Protein AF-A0A920HMJ5-F1 (afdb_monomer)

pLDDT: mean 91.04, std 7.8, range [53.28, 97.12]

Secondary structure (DSSP, 8-state):
-HHHHHHHHTT---TTGGGGG-SSPPSS----TTT-TT--S--TT-GGGHHHHHHHHHHHHTT-

Radius of gyration: 14.5 Å; Cα contacts (8 Å, |Δi|>4): 36; chains: 1; bounding box: 30×30×32 Å

Structure (mmCIF, N/CA/C/O backbone):
data_AF-A0A920HMJ5-F1
#
_entry.id   AF-A0A920HMJ5-F1
#
loop_
_atom_site.group_PDB
_atom_site.id
_atom_site.type_symbol
_atom_site.label_atom_id
_atom_site.label_alt_id
_atom_site.label_comp_id
_atom_site.label_asym_id
_atom_site.label_entity_id
_atom_site.label_seq_id
_atom_site.pdbx_PDB_ins_code
_atom_site.Cartn_x
_atom_site.Cartn_y
_atom_site.Cartn_z
_atom_site.occupancy
_atom_site.B_iso_or_equiv
_atom_site.auth_seq_id
_atom_site.auth_comp_id
_atom_site.auth_asym_id
_atom_site.auth_atom_id
_atom_site.pdbx_PDB_model_num
ATOM 1 N N . MET A 1 1 ? -6.401 13.898 2.062 1.00 66.56 1 MET A N 1
ATOM 2 C CA . MET A 1 1 ? -5.676 13.357 3.238 1.00 66.56 1 MET A CA 1
ATOM 3 C C . MET A 1 1 ? -6.050 13.955 4.598 1.00 66.56 1 MET A C 1
ATOM 5 O O . MET A 1 1 ? -5.979 13.222 5.572 1.00 66.56 1 MET A O 1
ATOM 9 N N . GLN A 1 2 ? -6.483 15.220 4.722 1.00 79.81 2 GLN A N 1
ATOM 10 C CA . GLN A 1 2 ? -6.780 15.830 6.040 1.00 79.81 2 GLN A CA 1
ATOM 11 C C . GLN A 1 2 ? -7.824 15.060 6.879 1.00 79.81 2 GLN A C 1
ATOM 13 O O . GLN A 1 2 ? -7.668 14.940 8.093 1.00 79.81 2 GLN A O 1
ATOM 18 N N . HIS A 1 3 ? -8.849 14.486 6.237 1.00 87.94 3 HIS A N 1
ATOM 19 C CA . HIS A 1 3 ? -9.863 13.668 6.912 1.00 87.94 3 HIS A CA 1
ATOM 20 C C . HIS A 1 3 ? -9.283 12.382 7.527 1.00 87.94 3 HIS A C 1
ATOM 22 O O . HIS A 1 3 ? -9.523 12.097 8.697 1.00 87.94 3 HIS A O 1
ATOM 28 N N . LEU A 1 4 ? -8.451 11.651 6.780 1.00 88.38 4 LEU A N 1
ATOM 29 C CA . LEU A 1 4 ? -7.793 10.435 7.264 1.00 88.38 4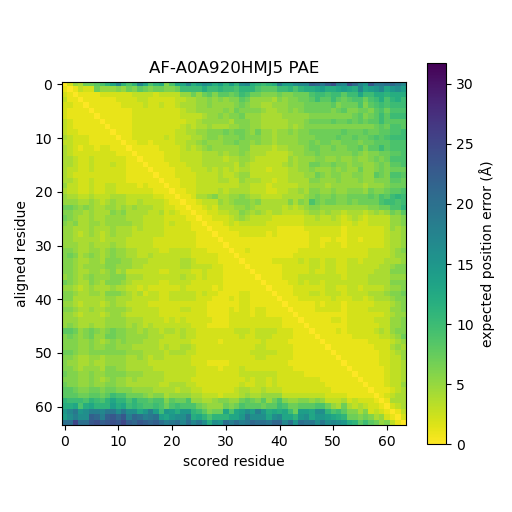 LEU A CA 1
ATOM 30 C C . LEU A 1 4 ? -6.846 10.729 8.432 1.00 88.38 4 LEU A C 1
ATOM 32 O O . LEU A 1 4 ? -6.863 10.014 9.429 1.00 88.38 4 LEU A O 1
ATOM 36 N N . SER A 1 5 ? -6.085 11.826 8.371 1.00 90.69 5 SER A N 1
ATOM 37 C CA . SER A 1 5 ? -5.239 12.248 9.494 1.00 90.69 5 SER A CA 1
ATOM 38 C C . SER A 1 5 ? -6.060 12.583 10.746 1.00 90.69 5 SER A C 1
ATOM 40 O O . SER A 1 5 ? -5.675 12.213 11.854 1.00 90.69 5 SER A O 1
ATOM 42 N N . TYR A 1 6 ? -7.216 13.241 10.588 1.00 95.00 6 TYR A N 1
ATOM 43 C CA . TYR A 1 6 ? -8.14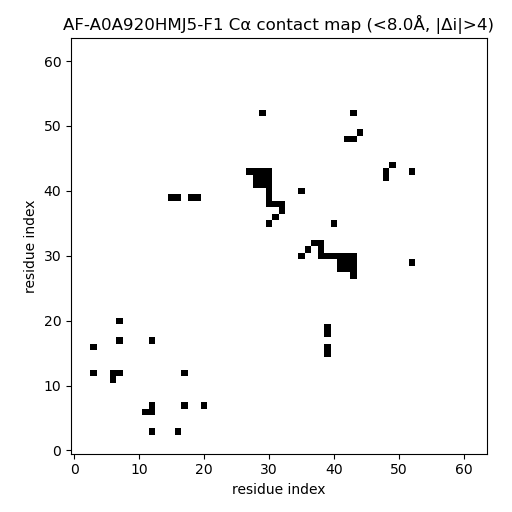4 13.497 11.693 1.00 95.00 6 TYR A CA 1
ATOM 44 C C . TYR A 1 6 ? -8.653 12.191 12.322 1.00 95.00 6 TYR A C 1
ATOM 46 O O . TYR A 1 6 ? -8.578 12.028 13.543 1.00 95.00 6 TYR A O 1
ATOM 54 N N . LEU A 1 7 ? -9.116 11.243 11.502 1.00 94.44 7 LEU A N 1
ATOM 55 C CA . LEU A 1 7 ? -9.585 9.938 11.973 1.00 94.44 7 LEU A CA 1
ATOM 56 C C . LEU A 1 7 ? -8.466 9.140 12.654 1.00 94.44 7 LEU A C 1
ATOM 58 O O . LEU A 1 7 ? -8.709 8.530 13.699 1.00 94.44 7 LEU A O 1
ATOM 62 N N . ASN A 1 8 ? -7.240 9.194 12.124 1.00 92.81 8 ASN A N 1
ATOM 63 C CA . ASN A 1 8 ? -6.071 8.552 12.721 1.00 92.81 8 ASN A CA 1
ATOM 64 C C . ASN A 1 8 ? -5.804 9.091 14.131 1.00 92.81 8 ASN A C 1
ATOM 66 O O . ASN A 1 8 ? -5.732 8.327 15.094 1.00 92.81 8 ASN A O 1
ATOM 70 N N . ASN A 1 9 ? -5.775 10.419 14.278 1.00 93.69 9 ASN A N 1
ATOM 71 C CA . ASN A 1 9 ? -5.549 11.084 15.564 1.00 93.69 9 ASN A CA 1
ATOM 72 C C . ASN A 1 9 ? -6.642 10.766 16.596 1.00 93.69 9 ASN A C 1
ATOM 74 O O . ASN A 1 9 ? -6.373 10.717 17.796 1.00 93.69 9 ASN A O 1
ATOM 78 N N . LYS A 1 10 ? -7.879 10.534 16.142 1.00 96.31 10 LYS A N 1
ATOM 79 C CA . LYS A 1 10 ? -9.008 10.131 16.993 1.00 96.31 10 LYS A CA 1
ATOM 80 C C . LYS A 1 10 ? -9.112 8.615 17.207 1.00 96.31 10 LYS A C 1
ATOM 82 O O . LYS A 1 10 ? -9.988 8.188 17.952 1.00 96.31 10 LYS A O 1
ATOM 87 N N . LYS A 1 11 ? -8.226 7.807 16.605 1.00 93.31 11 LYS A N 1
ATOM 88 C CA . LYS A 1 11 ? -8.269 6.330 16.601 1.00 93.31 11 LYS A CA 1
ATOM 89 C C . LYS A 1 11 ? -9.578 5.756 16.031 1.00 93.31 11 LYS A C 1
ATOM 91 O O . LYS A 1 11 ? -10.009 4.680 16.438 1.00 93.31 11 LYS A O 1
ATOM 96 N N . LEU A 1 12 ? -10.186 6.466 15.081 1.00 95.62 12 LEU A N 1
ATOM 97 C CA . LEU A 1 12 ? -11.472 6.122 14.459 1.00 95.62 12 LEU A CA 1
ATOM 98 C C . LEU A 1 12 ? -11.337 5.462 13.081 1.00 95.62 12 LEU A C 1
ATOM 100 O O . LEU A 1 12 ? -12.348 5.170 12.452 1.00 95.62 12 LEU A O 1
ATOM 104 N N . LEU A 1 13 ? -10.112 5.221 12.610 1.00 92.94 13 LEU A N 1
ATOM 105 C CA . LEU A 1 13 ? -9.886 4.544 11.335 1.00 92.94 13 LEU A CA 1
ATOM 106 C C . LEU A 1 13 ? -10.452 3.120 11.342 1.00 92.94 13 LEU A C 1
ATOM 108 O O . LEU A 1 13 ? -10.264 2.355 12.300 1.00 92.94 13 LEU A O 1
ATOM 112 N N . SER A 1 14 ? -11.050 2.742 10.217 1.00 90.06 14 SER A N 1
ATOM 113 C CA . SER A 1 14 ? -11.320 1.350 9.876 1.00 90.06 14 SER A CA 1
ATOM 114 C C . SER A 1 14 ? -10.023 0.533 9.794 1.00 90.06 14 SER A C 1
ATOM 116 O O . SER A 1 14 ? -8.910 1.063 9.802 1.00 90.06 14 SER A O 1
ATOM 118 N N . LYS A 1 15 ? -10.147 -0.797 9.722 1.00 87.62 15 LYS A N 1
ATOM 119 C CA . LYS A 1 15 ? -8.976 -1.678 9.569 1.00 87.62 15 LYS A CA 1
ATOM 120 C C . LYS A 1 15 ? -8.213 -1.381 8.275 1.00 87.62 15 LYS A C 1
ATOM 122 O O . LYS A 1 15 ? -6.991 -1.414 8.290 1.00 87.62 15 LYS A O 1
ATOM 127 N N . GLN A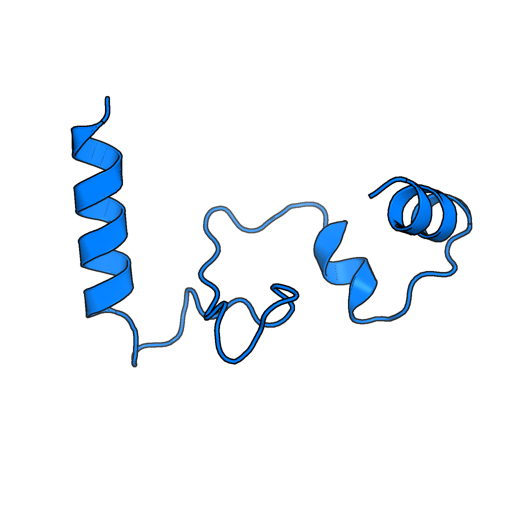 1 16 ? -8.933 -1.066 7.204 1.00 87.81 16 GLN A N 1
ATOM 128 C CA . GLN A 1 16 ? -8.387 -0.765 5.886 1.00 87.81 16 GLN A CA 1
ATOM 129 C C . GLN A 1 16 ? -7.648 0.575 5.881 1.00 87.81 16 GLN A C 1
ATOM 131 O O . GLN A 1 16 ? -6.494 0.641 5.479 1.00 87.81 16 GLN A O 1
ATOM 136 N N . GLU A 1 17 ? -8.254 1.637 6.413 1.00 88.69 17 GLU A N 1
ATOM 137 C CA . GLU A 1 17 ? -7.611 2.958 6.425 1.00 88.69 17 GLU A CA 1
ATOM 138 C C . GLU A 1 17 ? -6.371 3.000 7.334 1.00 88.69 17 GLU A C 1
ATOM 140 O O . GLU A 1 17 ? -5.476 3.819 7.135 1.00 88.69 17 GLU A O 1
ATOM 145 N N . LYS A 1 18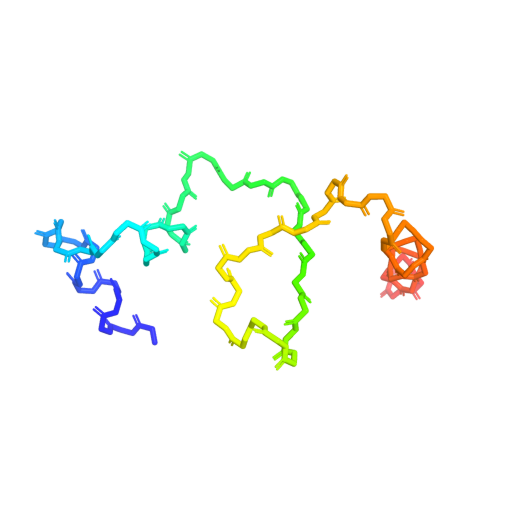 ? -6.270 2.098 8.320 1.00 89.94 18 LYS A N 1
ATOM 146 C CA . LYS A 1 18 ? -5.052 1.953 9.135 1.00 89.94 18 LYS A CA 1
ATOM 147 C C . LYS A 1 18 ? -3.833 1.527 8.322 1.00 89.94 18 LYS A C 1
ATOM 149 O O . LYS A 1 18 ? -2.726 1.867 8.731 1.00 89.94 18 LYS A O 1
ATOM 154 N N . LEU A 1 19 ? -4.009 0.846 7.189 1.00 88.69 19 LEU A N 1
ATOM 155 C CA . LEU A 1 19 ? -2.900 0.419 6.325 1.00 88.69 19 LEU A CA 1
ATOM 156 C C . LEU A 1 19 ? -2.101 1.620 5.798 1.00 88.69 19 LEU A C 1
ATOM 158 O O . LEU A 1 19 ? -0.873 1.579 5.698 1.00 88.69 19 LEU A O 1
ATOM 162 N N . TRP A 1 20 ? -2.773 2.752 5.581 1.00 88.31 20 TRP A N 1
ATOM 163 C CA . TRP A 1 20 ? -2.137 3.994 5.144 1.00 88.31 20 TRP A CA 1
ATOM 164 C C . TRP A 1 20 ? -1.186 4.576 6.197 1.00 88.31 20 TRP A C 1
ATOM 166 O O . TRP A 1 20 ? -0.179 5.184 5.842 1.00 88.31 20 TRP A O 1
ATOM 176 N N . PHE A 1 21 ? -1.463 4.344 7.483 1.00 89.69 21 PHE A N 1
ATOM 177 C CA . PHE A 1 21 ? -0.678 4.849 8.615 1.00 89.69 21 PHE A CA 1
ATOM 178 C C . PHE A 1 21 ? 0.162 3.765 9.302 1.00 89.69 21 PHE A C 1
ATOM 180 O O . PHE A 1 21 ? 0.652 3.983 10.413 1.00 89.69 21 PHE A O 1
ATOM 187 N N . GLN A 1 22 ? 0.319 2.595 8.675 1.00 87.88 22 GLN A N 1
ATOM 188 C CA . GLN A 1 22 ? 1.161 1.528 9.203 1.00 87.88 22 GLN A CA 1
ATOM 189 C C . GLN A 1 22 ? 2.598 2.034 9.399 1.00 87.88 22 GLN A C 1
ATOM 191 O O . GLN A 1 22 ? 3.171 2.659 8.510 1.00 87.88 22 GLN A O 1
ATOM 196 N N . ASN A 1 23 ? 3.167 1.761 10.574 1.00 87.94 23 ASN A N 1
ATOM 197 C CA . ASN A 1 23 ? 4.542 2.102 10.917 1.00 87.94 23 ASN A CA 1
ATOM 198 C C . ASN A 1 23 ? 5.179 0.919 11.677 1.00 87.94 23 ASN A C 1
ATOM 200 O O . ASN A 1 23 ? 4.656 0.556 12.736 1.00 87.94 23 ASN A O 1
ATOM 204 N N . PRO A 1 24 ? 6.272 0.315 11.175 1.00 90.19 24 PRO A N 1
ATOM 205 C CA . PRO A 1 24 ? 6.987 0.688 9.953 1.00 90.19 24 PRO A CA 1
ATOM 206 C C . PRO A 1 24 ? 6.186 0.374 8.682 1.00 90.19 24 PRO A C 1
ATOM 208 O O . PRO A 1 24 ? 5.404 -0.579 8.647 1.00 90.19 24 PRO A O 1
ATOM 211 N N . LYS A 1 25 ? 6.391 1.191 7.647 1.00 88.62 25 LYS A N 1
ATOM 212 C CA . LYS A 1 25 ? 5.948 0.882 6.284 1.00 88.62 25 LYS A CA 1
ATOM 213 C C . LYS A 1 25 ? 6.808 -0.228 5.686 1.00 88.62 25 LYS A C 1
ATOM 215 O O . LYS A 1 25 ? 7.953 -0.420 6.103 1.00 88.62 25 LYS A O 1
ATOM 220 N N . SER A 1 26 ? 6.255 -0.938 4.706 1.00 91.31 26 SER A N 1
ATOM 221 C CA . SER A 1 26 ? 7.050 -1.835 3.872 1.00 91.31 26 SER A CA 1
ATOM 222 C C . SER A 1 26 ? 8.115 -1.037 3.117 1.00 91.31 26 SER A C 1
ATOM 224 O O . SER A 1 26 ? 7.909 0.128 2.785 1.00 91.31 26 SER A O 1
ATOM 226 N N . PHE A 1 27 ? 9.263 -1.666 2.864 1.00 92.62 27 PHE A N 1
ATOM 227 C CA . PHE A 1 27 ? 10.357 -1.041 2.113 1.00 92.62 27 PHE A CA 1
ATOM 228 C C . PHE A 1 27 ? 9.943 -0.693 0.675 1.00 92.62 27 PHE A C 1
ATOM 230 O O . PHE A 1 27 ? 10.360 0.326 0.136 1.00 92.62 27 PHE A O 1
ATOM 237 N N . GLU A 1 28 ? 9.102 -1.536 0.082 1.00 94.81 28 GLU A N 1
ATOM 238 C CA . GLU A 1 28 ? 8.537 -1.375 -1.251 1.00 94.81 28 GLU A CA 1
ATOM 239 C C . GLU A 1 28 ? 7.085 -1.871 -1.227 1.00 94.81 28 GLU A C 1
ATOM 241 O O . GLU A 1 28 ? 6.745 -2.809 -0.496 1.00 94.81 28 GLU A O 1
ATOM 246 N N . GLU A 1 29 ? 6.220 -1.224 -2.002 1.00 95.25 29 GLU A N 1
ATOM 247 C CA . GLU A 1 29 ? 4.805 -1.567 -2.127 1.00 95.25 29 GLU A CA 1
ATOM 248 C C . GLU A 1 29 ? 4.418 -1.553 -3.611 1.00 95.25 29 GLU A C 1
ATOM 250 O O . GLU A 1 29 ? 4.930 -0.738 -4.379 1.00 95.25 29 GLU A O 1
ATOM 255 N N . PHE A 1 30 ? 3.531 -2.461 -4.021 1.00 96.38 30 PHE A N 1
ATOM 256 C CA . PHE A 1 30 ? 3.040 -2.552 -5.397 1.00 96.38 30 PHE A CA 1
ATOM 257 C C . PHE A 1 30 ? 1.519 -2.694 -5.401 1.00 96.38 30 PHE A C 1
ATOM 259 O O . PHE A 1 30 ? 0.980 -3.605 -4.772 1.00 96.38 30 PHE A O 1
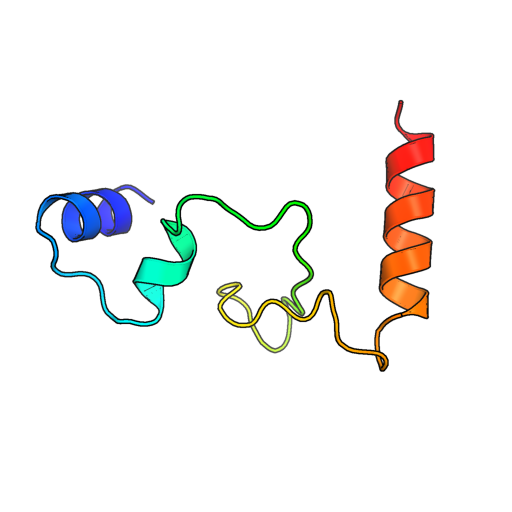ATOM 266 N N . TYR A 1 31 ? 0.834 -1.803 -6.118 1.00 96.00 31 TYR A N 1
ATOM 267 C CA . TYR A 1 31 ? -0.626 -1.728 -6.150 1.00 96.00 31 TYR A CA 1
ATOM 268 C C . TYR A 1 31 ? -1.145 -1.705 -7.587 1.00 96.00 31 TYR A C 1
ATOM 270 O O . TYR A 1 31 ? -0.590 -1.041 -8.463 1.00 96.00 31 TYR A O 1
ATOM 278 N N . ASP A 1 32 ? -2.260 -2.394 -7.817 1.00 95.75 32 ASP A N 1
ATOM 279 C CA . ASP A 1 32 ? -3.014 -2.321 -9.066 1.00 95.75 32 ASP A CA 1
ATOM 280 C C . ASP A 1 32 ? -4.062 -1.220 -8.929 1.00 95.75 32 ASP A C 1
ATOM 282 O O . ASP A 1 32 ? -5.160 -1.456 -8.438 1.00 95.75 32 ASP A O 1
ATOM 286 N N . LEU A 1 33 ? -3.748 -0.014 -9.395 1.00 94.25 33 LEU A N 1
ATOM 287 C CA . LEU A 1 33 ? -4.641 1.141 -9.261 1.00 94.25 33 LEU A CA 1
ATOM 288 C C . LEU A 1 33 ? -5.975 0.990 -10.010 1.00 94.25 33 LEU A C 1
ATOM 290 O O . LEU A 1 33 ? -6.919 1.733 -9.738 1.00 94.25 33 LEU A O 1
ATOM 294 N N . LYS A 1 34 ? -6.080 0.054 -10.964 1.00 95.62 34 LYS A N 1
ATOM 295 C CA . LYS A 1 34 ? -7.326 -0.179 -11.702 1.00 95.62 34 LYS A CA 1
ATOM 296 C C . LYS A 1 34 ? -8.321 -0.975 -10.863 1.00 95.62 34 LYS A C 1
ATOM 298 O O . LYS A 1 34 ? -9.509 -0.657 -10.878 1.00 95.62 34 LYS A O 1
ATOM 303 N N . ASN A 1 35 ? -7.846 -2.005 -10.165 1.00 94.88 35 ASN A N 1
ATOM 304 C CA . ASN A 1 35 ? -8.687 -2.889 -9.352 1.00 94.88 35 ASN A CA 1
ATOM 305 C C . ASN A 1 35 ? -8.658 -2.541 -7.851 1.00 94.88 35 ASN A C 1
ATOM 307 O O . ASN A 1 35 ? -9.577 -2.907 -7.120 1.00 94.88 35 ASN A O 1
ATOM 311 N N . ASP A 1 36 ? -7.643 -1.804 -7.406 1.00 93.75 36 ASP A N 1
ATOM 312 C CA . ASP A 1 36 ? -7.425 -1.308 -6.047 1.00 93.75 36 ASP A CA 1
ATOM 313 C C . ASP A 1 36 ? -7.044 0.190 -6.070 1.00 93.75 36 ASP A C 1
ATOM 315 O O . ASP A 1 36 ? -5.912 0.575 -5.772 1.00 93.75 36 ASP A O 1
ATOM 319 N N . PRO A 1 37 ? -7.995 1.075 -6.424 1.00 92.75 37 PRO A N 1
ATOM 320 C CA . PRO A 1 37 ? -7.742 2.514 -6.557 1.00 92.75 37 PRO A CA 1
ATOM 321 C C . PRO A 1 37 ? -7.393 3.213 -5.234 1.00 92.75 37 PRO A C 1
ATOM 323 O O . PRO A 1 37 ? -7.069 4.399 -5.236 1.00 92.75 37 PRO A O 1
ATOM 326 N N . PHE A 1 38 ? -7.512 2.510 -4.106 1.00 89.69 38 PHE A N 1
ATOM 327 C CA . PHE A 1 38 ? -7.226 3.030 -2.770 1.00 89.69 38 PHE A CA 1
ATOM 328 C C . PHE A 1 38 ? -5.997 2.380 -2.126 1.00 89.69 38 PHE A C 1
ATOM 330 O O . PHE A 1 38 ? -5.773 2.606 -0.934 1.00 89.69 38 PHE A O 1
ATOM 337 N N . GLU A 1 39 ? -5.228 1.593 -2.887 1.00 92.38 39 GLU A N 1
ATOM 338 C CA . 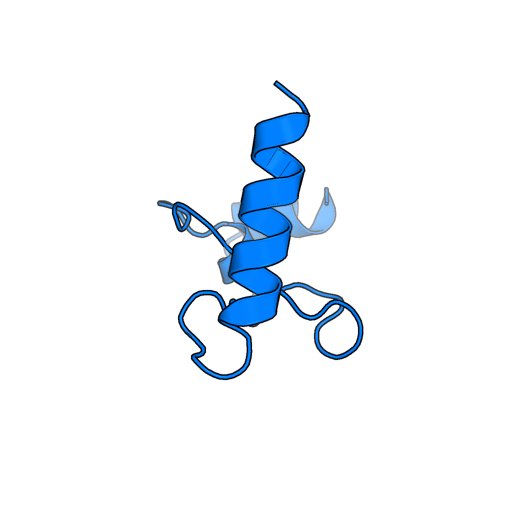GLU A 1 39 ? -3.932 1.045 -2.461 1.00 92.38 39 GLU A CA 1
ATOM 339 C C . GLU A 1 39 ? -4.035 0.275 -1.129 1.00 92.38 39 GLU A C 1
ATOM 341 O O . GLU A 1 39 ? -3.242 0.445 -0.202 1.00 92.38 39 GLU A O 1
ATOM 346 N N . LEU A 1 40 ? -5.086 -0.534 -0.982 1.00 90.81 40 LEU A N 1
ATOM 347 C CA . LEU A 1 40 ? -5.361 -1.292 0.239 1.00 90.81 40 LEU A CA 1
ATOM 348 C C . LEU A 1 40 ? -4.734 -2.689 0.222 1.00 90.81 40 LEU A C 1
ATOM 350 O O . LEU A 1 40 ? -4.610 -3.315 1.275 1.00 90.81 40 LEU A O 1
ATOM 354 N N . ASN A 1 41 ? -4.341 -3.181 -0.950 1.00 92.06 41 ASN A N 1
ATOM 355 C CA . ASN A 1 41 ? -3.812 -4.519 -1.159 1.00 92.06 41 ASN A CA 1
ATOM 356 C C . ASN A 1 41 ? -2.405 -4.430 -1.754 1.00 92.06 41 ASN A C 1
ATOM 358 O O . ASN A 1 41 ? -2.232 -4.441 -2.970 1.00 92.06 41 ASN A O 1
ATOM 362 N N . ASN A 1 42 ? -1.391 -4.365 -0.890 1.00 94.19 42 ASN A N 1
ATOM 363 C CA . ASN A 1 42 ? -0.002 -4.427 -1.334 1.00 94.19 42 ASN A CA 1
ATOM 364 C C . ASN A 1 42 ? 0.300 -5.827 -1.902 1.00 94.19 42 ASN A C 1
ATOM 366 O O . ASN A 1 42 ? 0.242 -6.820 -1.177 1.00 94.19 42 ASN A O 1
ATOM 370 N N . MET A 1 43 ? 0.625 -5.898 -3.193 1.00 96.00 43 MET A N 1
ATOM 371 C CA . MET A 1 43 ? 0.898 -7.126 -3.949 1.00 96.00 43 MET A CA 1
ATOM 372 C C . MET A 1 43 ? 2.390 -7.321 -4.250 1.00 96.00 43 MET A C 1
ATOM 374 O O . MET A 1 43 ? 2.735 -8.068 -5.162 1.00 96.00 43 MET A O 1
ATOM 378 N N . ILE A 1 44 ? 3.287 -6.667 -3.506 1.00 96.56 44 ILE A N 1
ATOM 379 C CA . ILE A 1 44 ? 4.734 -6.711 -3.776 1.00 96.56 44 ILE A CA 1
ATOM 380 C C . I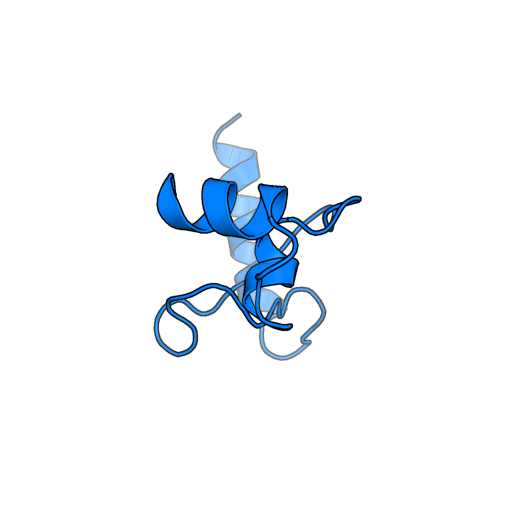LE A 1 44 ? 5.332 -8.131 -3.790 1.00 96.56 44 ILE A C 1
ATOM 382 O O . ILE A 1 44 ? 6.283 -8.389 -4.526 1.00 96.56 44 ILE A O 1
ATOM 386 N N . ASP A 1 45 ? 4.750 -9.063 -3.031 1.00 96.19 45 ASP A N 1
ATOM 387 C CA . ASP A 1 45 ? 5.196 -10.461 -2.941 1.00 96.19 45 ASP A CA 1
ATOM 388 C C . ASP A 1 45 ? 4.417 -11.415 -3.869 1.00 96.19 45 ASP A C 1
ATOM 390 O O . ASP A 1 45 ? 4.621 -12.633 -3.846 1.00 96.19 45 ASP A O 1
ATOM 394 N N . ASP A 1 46 ? 3.498 -10.895 -4.686 1.00 97.12 46 ASP A N 1
ATOM 395 C CA . ASP A 1 46 ? 2.695 -11.713 -5.587 1.00 97.12 46 ASP A CA 1
ATOM 396 C C . ASP A 1 46 ? 3.489 -12.090 -6.844 1.00 97.12 46 ASP A C 1
ATOM 398 O O . ASP A 1 46 ? 3.792 -11.266 -7.709 1.00 97.12 46 ASP A O 1
ATOM 402 N N . ILE A 1 47 ? 3.782 -13.387 -6.966 1.00 96.94 47 ILE A N 1
ATOM 403 C CA . ILE A 1 47 ? 4.568 -13.950 -8.067 1.00 96.94 47 ILE A CA 1
ATOM 404 C C . ILE A 1 47 ? 3.985 -13.646 -9.453 1.00 96.94 47 ILE A C 1
ATOM 406 O O . ILE A 1 47 ? 4.737 -13.611 -10.426 1.00 96.94 47 ILE A O 1
ATOM 410 N N . ARG A 1 48 ? 2.670 -13.412 -9.556 1.00 97.00 48 ARG A N 1
ATOM 411 C CA . ARG A 1 48 ? 1.998 -13.110 -10.829 1.00 97.00 48 ARG A CA 1
ATOM 412 C C . ARG A 1 48 ? 2.462 -11.792 -11.444 1.00 97.00 48 ARG A C 1
ATOM 414 O O . ARG A 1 48 ? 2.366 -11.667 -12.655 1.00 97.00 48 ARG A O 1
ATOM 421 N N . TYR A 1 49 ? 2.960 -10.862 -10.628 1.00 96.12 49 TYR A N 1
ATOM 422 C CA . TYR A 1 49 ? 3.401 -9.527 -11.050 1.00 96.12 49 TYR A CA 1
ATOM 423 C C . TYR A 1 49 ? 4.922 -9.355 -11.005 1.00 96.12 49 TYR A C 1
ATOM 425 O O . TYR A 1 49 ? 5.435 -8.236 -11.040 1.00 96.12 49 TYR A O 1
ATOM 433 N N . LYS A 1 50 ? 5.672 -10.456 -10.873 1.00 96.88 50 LYS A N 1
ATOM 434 C CA . LYS A 1 50 ? 7.128 -10.413 -10.704 1.00 96.88 50 LYS A CA 1
ATOM 435 C C . LYS A 1 50 ? 7.822 -9.652 -11.838 1.00 96.88 50 LYS A C 1
ATOM 437 O O . LYS A 1 50 ? 8.761 -8.900 -11.569 1.00 96.88 50 LYS A O 1
ATOM 442 N N . ASP A 1 51 ? 7.369 -9.848 -13.072 1.00 97.12 51 ASP A N 1
ATOM 443 C CA . ASP A 1 51 ? 7.984 -9.237 -14.249 1.00 97.12 51 ASP A CA 1
ATOM 444 C C . ASP A 1 51 ? 7.665 -7.736 -14.315 1.00 97.12 51 ASP A C 1
ATOM 446 O O . ASP A 1 51 ? 8.570 -6.925 -14.508 1.00 97.12 51 ASP A O 1
ATOM 450 N N . GLU A 1 52 ? 6.420 -7.330 -14.053 1.00 96.06 52 GLU A N 1
ATOM 451 C CA . GLU A 1 52 ? 6.019 -5.921 -13.965 1.00 96.06 52 GLU A CA 1
ATOM 452 C C . GLU A 1 52 ? 6.775 -5.175 -12.862 1.00 96.06 52 GLU A C 1
ATOM 454 O O . GLU A 1 52 ? 7.294 -4.083 -13.099 1.00 96.06 52 GLU A O 1
ATOM 459 N N . ILE A 1 53 ? 6.888 -5.776 -11.675 1.00 97.00 53 ILE A N 1
ATOM 460 C CA . ILE A 1 53 ? 7.646 -5.207 -10.556 1.00 97.00 53 ILE A CA 1
ATOM 461 C C . ILE A 1 53 ? 9.124 -5.052 -10.945 1.00 97.00 53 ILE A C 1
ATOM 463 O O . ILE A 1 53 ? 9.728 -4.015 -10.670 1.00 97.00 53 ILE A O 1
ATOM 467 N N . SER A 1 54 ? 9.715 -6.048 -11.615 1.00 96.38 54 SER A N 1
ATOM 468 C CA . SER A 1 54 ? 11.098 -5.959 -12.103 1.00 96.38 54 SER A CA 1
ATOM 469 C C . SER A 1 54 ? 11.277 -4.808 -13.095 1.00 96.38 54 SER A C 1
ATOM 471 O O . SER A 1 54 ? 12.200 -4.010 -12.940 1.00 96.38 54 SER A O 1
ATOM 473 N N . ASN A 1 55 ? 10.363 -4.670 -14.057 1.00 96.19 55 ASN A N 1
ATOM 474 C CA . ASN A 1 55 ? 10.399 -3.598 -15.053 1.00 96.19 55 ASN A CA 1
ATOM 475 C C . ASN A 1 55 ? 10.283 -2.209 -14.408 1.00 96.19 55 ASN A C 1
ATOM 477 O O . ASN A 1 55 ? 11.004 -1.288 -14.787 1.00 96.19 55 ASN A O 1
ATOM 481 N N . LEU A 1 56 ? 9.410 -2.048 -13.407 1.00 94.88 56 LEU A N 1
ATOM 482 C CA . LEU A 1 56 ? 9.268 -0.785 -12.676 1.00 94.88 56 LEU A CA 1
ATOM 483 C C . LEU A 1 56 ? 10.521 -0.443 -11.863 1.00 94.88 56 LEU A C 1
ATOM 485 O O . LEU A 1 56 ? 10.939 0.713 -11.867 1.00 94.88 56 LEU A O 1
ATOM 489 N N . ARG A 1 57 ? 11.154 -1.432 -11.218 1.00 94.94 57 ARG A N 1
ATOM 490 C CA . ARG A 1 57 ? 12.432 -1.248 -10.505 1.00 94.94 57 ARG A CA 1
ATOM 491 C C . ARG A 1 57 ? 13.565 -0.839 -11.439 1.00 94.94 57 ARG A C 1
ATOM 493 O O . ARG A 1 57 ? 14.427 -0.054 -11.054 1.00 94.94 57 ARG A O 1
ATOM 500 N N . GLU A 1 58 ? 13.606 -1.395 -12.645 1.00 95.88 58 GLU A N 1
ATOM 501 C CA . GLU A 1 58 ? 14.580 -0.979 -13.654 1.00 95.88 58 GLU A CA 1
ATOM 502 C C . GLU A 1 58 ? 14.310 0.451 -14.121 1.00 95.88 58 GLU A C 1
ATOM 504 O O . GLU A 1 58 ? 15.231 1.265 -14.146 1.00 95.88 58 GLU A O 1
ATOM 509 N N . ALA A 1 59 ? 13.051 0.786 -14.411 1.00 93.62 59 ALA A N 1
ATOM 510 C CA . ALA A 1 59 ? 12.665 2.122 -14.851 1.00 93.62 59 ALA A CA 1
ATOM 511 C C . ALA A 1 59 ? 12.989 3.208 -13.812 1.00 93.62 59 ALA A C 1
ATOM 513 O O . ALA A 1 59 ? 13.434 4.288 -14.191 1.00 93.62 59 ALA A O 1
ATOM 514 N N . THR A 1 60 ? 12.808 2.936 -12.515 1.00 86.88 60 THR A N 1
ATOM 515 C CA . THR A 1 60 ? 13.124 3.905 -11.452 1.00 86.88 60 THR A CA 1
ATOM 516 C C . THR A 1 60 ? 14.622 4.119 -11.263 1.00 86.88 60 THR A C 1
ATOM 518 O O . THR A 1 60 ? 15.030 5.253 -11.049 1.00 86.88 60 THR A O 1
ATOM 521 N N . ARG A 1 61 ? 15.457 3.083 -11.419 1.00 85.50 61 ARG A N 1
ATOM 522 C CA . ARG A 1 61 ? 16.929 3.213 -11.344 1.00 85.50 61 ARG A CA 1
ATOM 523 C C . ARG A 1 61 ? 17.535 4.050 -12.470 1.00 85.50 61 ARG A C 1
ATOM 525 O O . ARG A 1 61 ? 18.647 4.536 -12.324 1.00 85.50 61 ARG A O 1
ATOM 532 N N . LEU A 1 62 ? 16.844 4.173 -13.603 1.00 73.62 62 LEU A N 1
AT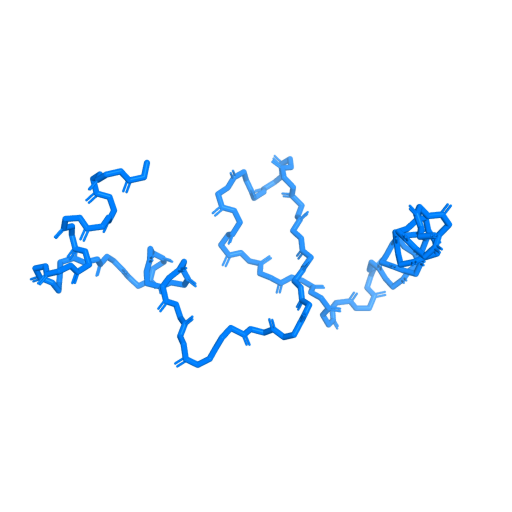OM 533 C CA . LEU A 1 62 ? 17.296 4.965 -14.754 1.00 73.62 62 LEU A CA 1
ATOM 534 C C . LEU A 1 62 ? 16.983 6.465 -14.61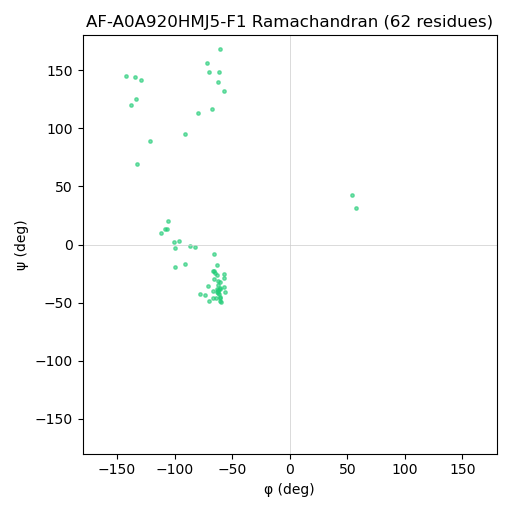6 1.00 73.62 62 LEU A C 1
ATOM 536 O O . LEU A 1 62 ? 17.305 7.233 -15.522 1.00 73.62 62 LEU A O 1
ATOM 540 N N . LEU A 1 63 ? 16.326 6.872 -13.525 1.00 67.19 63 LEU A N 1
ATOM 541 C CA . LEU A 1 63 ? 15.958 8.262 -13.242 1.00 67.19 63 LEU A CA 1
ATOM 542 C C . LEU A 1 63 ? 16.915 8.965 -12.258 1.00 67.19 63 LEU A C 1
ATOM 544 O O . LEU A 1 63 ? 16.732 10.161 -12.025 1.00 67.19 63 LEU A O 1
ATOM 548 N N . ASP A 1 64 ? 17.910 8.247 -11.723 1.00 53.28 64 ASP A N 1
ATOM 549 C CA . ASP A 1 64 ? 18.975 8.752 -10.837 1.00 53.28 64 ASP A CA 1
ATOM 550 C C . ASP A 1 64 ? 20.249 9.128 -11.621 1.00 53.28 64 ASP A C 1
ATOM 552 O O . ASP A 1 64 ? 20.906 10.129 -11.242 1.00 53.28 64 ASP A O 1
#

Foldseek 3Di:
DVVLVVCVVVVNDDPQSVLVVDPPHDPDFDDDCVVCVPSSDGCVVPPVCVVVNVVVVVVVVVVD

Mean predicted aligned error: 4.32 Å

Nearest PDB structures (foldseek):
  7lha-assembly2_B  TM=7.989E-01  e=3.482E-01  Bacteroides uniformis
  7lha-assembly1_A  TM=7.651E-01  e=3.037E-01  Bacteroides uniformis
  7p24-assembly1_AAA  TM=8.763E-01  e=1.366E+00  Bacteroides thetaiotaomicron VPI-5482
  5g2v-assembly1_A  TM=6.409E-01  e=9.708E-01  Bacteroides thetaiotaomicron VPI-5482

Sequence (64 aa):
MQHLSYLNNKKLLSKQEKLWFQNPKSFEEFYDLKNDPFELNNMIDDIRYKDEISNLREATRLLD

Solvent-accessible surface area (backbone atoms only — not comparable to full-atom values): 4152 Å² total; per-residue (Å²): 109,72,67,58,54,51,30,52,78,68,70,65,52,51,82,67,62,42,62,80,71,46,78,82,65,73,96,68,78,34,61,55,57,87,87,34,75,76,64,76,60,72,46,68,84,41,74,91,47,49,66,61,54,49,51,51,55,53,58,57,66,73,73,118